Protein AF-A0A977TF41-F1 (afdb_monomer)

Structure (mmCIF, N/CA/C/O backbone):
data_AF-A0A977TF41-F1
#
_entry.id   AF-A0A977TF41-F1
#
loop_
_atom_site.group_PDB
_atom_site.id
_atom_site.type_symbol
_atom_site.label_atom_id
_atom_site.label_alt_id
_atom_site.label_comp_id
_atom_site.label_asym_id
_atom_site.label_entity_id
_atom_site.label_seq_id
_atom_site.pdbx_PDB_ins_code
_atom_site.Cartn_x
_atom_site.Cartn_y
_atom_site.Cartn_z
_atom_site.occupancy
_atom_site.B_iso_or_equiv
_atom_site.auth_seq_id
_atom_site.auth_comp_id
_atom_site.auth_asym_id
_atom_site.auth_atom_id
_atom_site.pdbx_PDB_model_num
ATOM 1 N N . GLY A 1 1 ? 2.084 1.548 3.972 1.00 89.56 1 GLY A N 1
ATOM 2 C CA . GLY A 1 1 ? 3.344 2.250 3.656 1.00 89.56 1 GLY A CA 1
ATOM 3 C C . GLY A 1 1 ? 3.579 3.379 4.639 1.00 89.56 1 GLY A C 1
ATOM 4 O O . GLY A 1 1 ? 2.658 3.735 5.360 1.00 89.56 1 GLY A O 1
ATOM 5 N N . THR A 1 2 ? 4.789 3.931 4.679 1.00 94.00 2 THR A N 1
ATOM 6 C CA . THR A 1 2 ? 5.172 5.035 5.579 1.00 94.00 2 THR A CA 1
ATOM 7 C C . THR A 1 2 ? 5.591 6.276 4.789 1.00 94.00 2 THR A C 1
ATOM 9 O O . THR A 1 2 ? 5.878 6.194 3.595 1.00 94.00 2 THR A O 1
ATOM 12 N N . GLY A 1 3 ? 5.601 7.444 5.433 1.00 95.12 3 GLY A N 1
ATOM 13 C CA . GLY A 1 3 ? 5.968 8.710 4.805 1.00 95.12 3 GLY A CA 1
ATOM 14 C C . GLY A 1 3 ? 5.578 9.928 5.641 1.00 95.12 3 GLY A C 1
ATOM 15 O O . GLY A 1 3 ? 5.916 10.045 6.819 1.00 95.12 3 GLY A O 1
ATOM 16 N N . LYS A 1 4 ? 4.880 10.886 5.019 1.00 97.06 4 LYS A N 1
ATOM 17 C CA . LYS A 1 4 ? 4.451 12.111 5.706 1.00 97.06 4 LYS A CA 1
ATOM 18 C C . LYS A 1 4 ? 3.425 11.777 6.792 1.00 97.06 4 LYS A C 1
ATOM 20 O O . LYS A 1 4 ? 2.368 11.224 6.502 1.00 97.06 4 LYS A O 1
ATOM 25 N N . LYS A 1 5 ? 3.690 12.207 8.028 1.00 95.50 5 LYS A N 1
ATOM 26 C CA . LYS A 1 5 ? 2.885 11.857 9.213 1.00 95.50 5 LYS A CA 1
ATOM 27 C C . LYS A 1 5 ? 1.404 12.218 9.109 1.00 95.50 5 LYS A C 1
ATOM 29 O O . LYS A 1 5 ? 0.564 11.498 9.635 1.00 95.50 5 LYS A O 1
ATOM 34 N N . TYR A 1 6 ? 1.062 13.314 8.434 1.00 96.56 6 TYR A N 1
ATOM 35 C CA . TYR A 1 6 ? -0.346 13.669 8.246 1.00 96.56 6 TYR A CA 1
ATOM 36 C C . TYR A 1 6 ? -1.075 12.685 7.316 1.00 96.56 6 TYR A C 1
ATOM 38 O O . TYR A 1 6 ? -2.243 12.403 7.556 1.00 96.56 6 TYR A O 1
ATOM 46 N N . MET A 1 7 ? -0.390 12.134 6.305 1.00 95.88 7 MET A N 1
ATOM 47 C CA . MET A 1 7 ? -0.956 11.138 5.387 1.00 95.88 7 MET A CA 1
ATOM 48 C C . MET A 1 7 ? -1.114 9.782 6.077 1.00 95.88 7 MET A C 1
ATOM 50 O O . MET A 1 7 ? -2.142 9.134 5.913 1.00 95.88 7 MET A O 1
ATOM 54 N N . GLU A 1 8 ? -0.140 9.383 6.902 1.00 96.00 8 GLU A N 1
ATOM 55 C CA . GLU A 1 8 ? -0.256 8.182 7.746 1.00 96.00 8 GLU A CA 1
ATOM 56 C C . GLU A 1 8 ? -1.497 8.275 8.648 1.00 96.00 8 GLU A C 1
ATOM 58 O O . GLU A 1 8 ? -2.342 7.385 8.631 1.00 96.00 8 GLU A O 1
ATOM 63 N N . LYS A 1 9 ? -1.690 9.419 9.321 1.00 95.81 9 LYS A N 1
ATOM 64 C CA . LYS A 1 9 ? -2.890 9.676 10.133 1.00 95.81 9 LYS A CA 1
ATOM 65 C C . LYS A 1 9 ? -4.186 9.666 9.319 1.00 95.81 9 LYS A C 1
ATOM 67 O O . LYS A 1 9 ? -5.229 9.301 9.849 1.00 95.81 9 LYS A O 1
ATOM 72 N N . GLN A 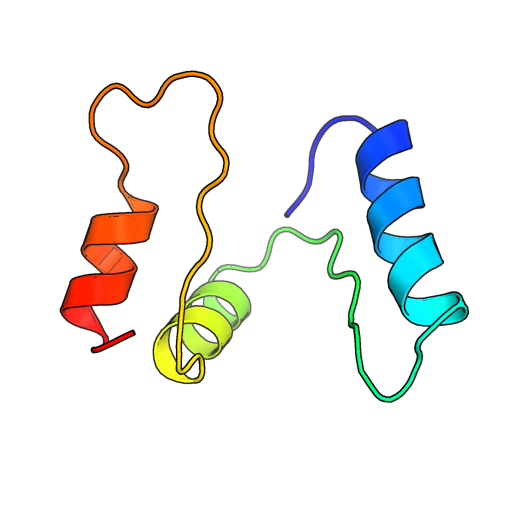1 10 ? -4.167 10.110 8.061 1.00 95.19 10 GLN A N 1
ATOM 73 C CA . GLN A 1 10 ? -5.348 10.041 7.193 1.00 95.19 10 GLN A CA 1
ATOM 74 C C . GLN A 1 10 ? -5.710 8.590 6.849 1.00 95.19 10 GLN A C 1
ATOM 76 O O . GLN A 1 10 ? -6.890 8.258 6.875 1.00 95.19 10 GLN A O 1
ATOM 81 N N . LEU A 1 11 ? -4.720 7.727 6.597 1.00 94.31 11 LEU A N 1
ATOM 82 C CA . LEU A 1 11 ? -4.941 6.293 6.375 1.00 94.31 11 LEU A CA 1
ATOM 83 C C . LEU A 1 11 ? -5.495 5.599 7.624 1.00 94.31 11 LEU A C 1
ATOM 85 O O . LEU A 1 11 ? -6.470 4.862 7.525 1.00 94.31 11 LEU A O 1
ATOM 89 N N . GLU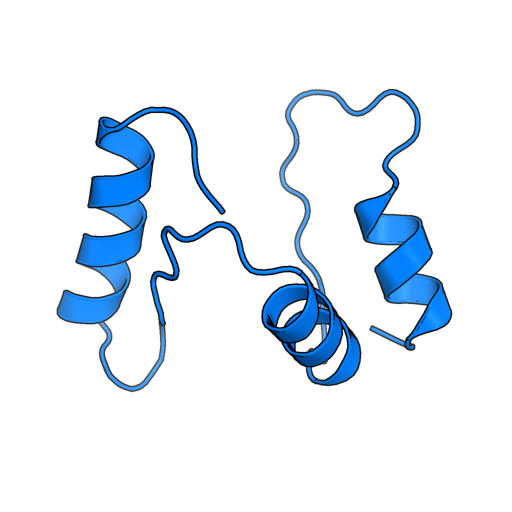 A 1 12 ? -4.927 5.873 8.798 1.00 93.88 12 GLU A N 1
ATOM 90 C CA . GLU A 1 12 ? -5.419 5.327 10.073 1.00 93.88 12 GLU A CA 1
ATOM 91 C C . GLU A 1 12 ? -6.858 5.778 10.371 1.00 93.88 12 GLU A C 1
ATOM 93 O O . GLU A 1 12 ? -7.680 5.000 10.849 1.00 93.88 12 GLU A O 1
ATOM 98 N N . LYS A 1 13 ? -7.211 7.023 1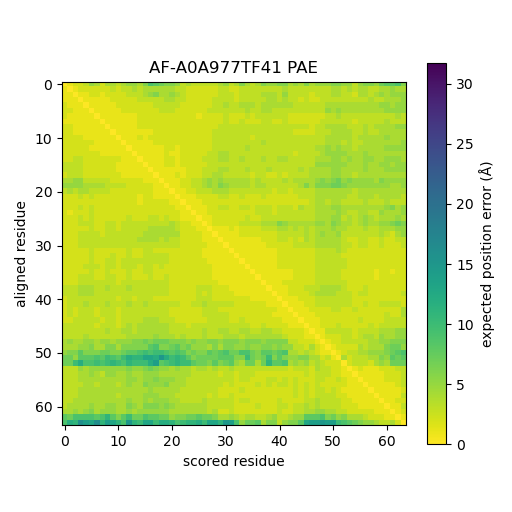0.024 1.00 96.06 13 LYS A N 1
ATOM 99 C CA . LYS A 1 13 ? -8.590 7.517 10.155 1.00 96.06 13 LYS A CA 1
ATOM 100 C C . LYS A 1 13 ? -9.584 6.760 9.277 1.00 96.06 13 LYS A C 1
ATOM 102 O O . LYS A 1 13 ? -10.724 6.595 9.697 1.00 96.06 13 LYS A O 1
ATOM 107 N N . LEU A 1 14 ? -9.190 6.313 8.082 1.00 95.31 14 LEU A N 1
ATOM 108 C CA . LEU A 1 14 ? -10.083 5.540 7.211 1.00 95.31 14 LEU A CA 1
ATOM 109 C C . LEU A 1 14 ? -10.462 4.197 7.840 1.00 95.31 14 LEU A C 1
ATOM 111 O O . LEU A 1 14 ? -11.613 3.792 7.725 1.00 95.31 14 LEU A O 1
ATOM 115 N N . GLU A 1 15 ? -9.533 3.553 8.547 1.00 95.62 15 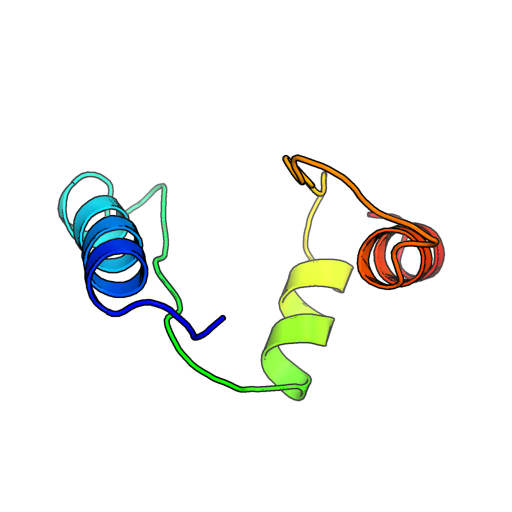GLU A N 1
ATOM 116 C CA . GLU A 1 15 ? -9.807 2.320 9.298 1.00 95.62 15 GLU A CA 1
ATOM 117 C C . GLU A 1 15 ? -10.802 2.554 10.440 1.00 95.62 15 GLU A C 1
ATOM 119 O O . GLU A 1 15 ? -11.679 1.731 10.668 1.00 95.62 15 GLU A O 1
ATOM 124 N N . ILE A 1 16 ? -10.736 3.707 11.115 1.00 95.50 16 ILE A N 1
ATOM 125 C CA . ILE A 1 16 ? -11.696 4.064 12.173 1.00 95.50 16 ILE A CA 1
ATOM 126 C C . ILE A 1 16 ? -13.088 4.353 11.594 1.00 95.50 16 ILE A C 1
ATOM 128 O O . ILE A 1 16 ? -14.095 3.961 12.178 1.00 95.50 16 ILE A O 1
ATOM 132 N N . LEU A 1 17 ? -13.157 5.058 10.462 1.00 97.62 17 LEU A N 1
ATOM 133 C CA . LEU A 1 17 ? -14.425 5.437 9.830 1.00 97.62 17 LEU A CA 1
ATOM 134 C C . LEU A 1 17 ? -15.113 4.255 9.132 1.00 97.62 17 LEU A C 1
ATOM 13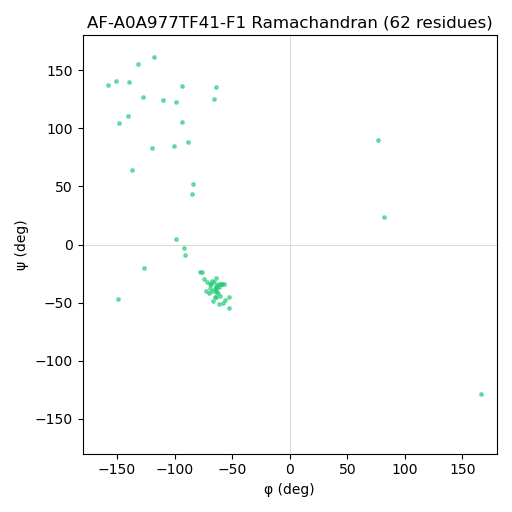6 O O . LEU A 1 17 ? -16.339 4.233 9.042 1.00 97.62 17 LEU A O 1
ATOM 140 N N . TYR A 1 18 ? -14.337 3.287 8.639 1.00 97.38 18 TYR A N 1
ATOM 141 C CA . TYR A 1 18 ? -14.825 2.151 7.858 1.00 97.38 18 TYR A CA 1
ATOM 142 C C . TYR A 1 18 ? -14.154 0.830 8.284 1.00 97.38 18 TYR A C 1
ATOM 144 O O . TYR A 1 18 ? -13.467 0.210 7.468 1.00 97.38 18 TYR A O 1
ATOM 152 N N . PRO A 1 19 ? -14.365 0.364 9.527 1.00 94.94 19 PRO A N 1
ATOM 153 C CA . PRO A 1 19 ? -13.613 -0.756 10.108 1.00 94.94 19 PRO A CA 1
ATOM 154 C C . PRO A 1 19 ? -13.721 -2.066 9.316 1.00 94.94 19 PRO A C 1
ATOM 156 O O . PRO A 1 19 ? -12.736 -2.793 9.196 1.00 94.94 19 PRO A O 1
ATOM 159 N N . ASP A 1 20 ? -14.878 -2.331 8.703 1.00 96.50 20 ASP A N 1
ATOM 160 C CA . ASP A 1 20 ? -15.127 -3.559 7.932 1.00 96.50 20 ASP A CA 1
ATOM 161 C C . ASP A 1 20 ? -14.795 -3.430 6.436 1.00 96.50 20 ASP A C 1
ATOM 163 O O . ASP A 1 20 ? -14.949 -4.388 5.681 1.00 96.50 20 ASP A O 1
ATOM 167 N N . LYS A 1 21 ? -14.383 -2.240 5.974 1.00 96.19 21 LYS A N 1
ATOM 168 C CA . LYS A 1 21 ? -14.167 -1.961 4.540 1.00 96.19 21 LYS A CA 1
ATOM 169 C C . LYS A 1 21 ? -12.784 -1.406 4.213 1.00 96.19 21 LYS A C 1
ATOM 171 O O . LYS A 1 21 ? -12.374 -1.469 3.059 1.00 96.19 21 LYS A O 1
ATOM 176 N N . ALA A 1 22 ? -12.071 -0.844 5.187 1.00 95.94 22 ALA A N 1
ATOM 177 C CA . ALA A 1 22 ? -10.774 -0.216 4.974 1.00 95.94 22 ALA A CA 1
ATOM 178 C C . ALA A 1 22 ? -9.805 -0.538 6.113 1.00 95.94 22 ALA A C 1
ATOM 180 O O . ALA A 1 22 ? -10.170 -0.511 7.283 1.00 95.94 22 ALA A O 1
ATOM 181 N N . ARG A 1 23 ? -8.538 -0.791 5.767 1.00 95.12 23 ARG A N 1
ATOM 182 C CA . ARG A 1 23 ? -7.441 -0.996 6.724 1.00 95.12 23 ARG A CA 1
ATOM 183 C C . ARG A 1 23 ? -6.273 -0.071 6.389 1.00 95.12 23 ARG A C 1
ATOM 185 O O . ARG A 1 23 ? -5.791 -0.062 5.257 1.00 95.12 23 ARG A O 1
ATOM 192 N N . GLY A 1 24 ? -5.812 0.705 7.367 1.00 94.06 24 GLY A N 1
ATOM 193 C CA . GLY A 1 24 ? -4.778 1.725 7.211 1.00 94.06 24 GLY A CA 1
ATOM 194 C C . GLY A 1 24 ? -3.419 1.235 7.703 1.00 94.06 24 GLY A C 1
ATOM 195 O O . GLY A 1 24 ? -3.017 1.504 8.829 1.00 94.06 24 GLY A O 1
ATOM 196 N N . VAL A 1 25 ? -2.657 0.528 6.862 1.00 94.06 25 VAL A N 1
ATOM 197 C CA . VAL A 1 25 ? -1.380 -0.074 7.294 1.00 94.06 25 VAL A CA 1
ATOM 198 C C . VAL A 1 25 ? -0.194 0.888 7.120 1.00 94.06 25 VAL A C 1
ATOM 200 O O . VAL A 1 25 ? 0.520 0.856 6.110 1.00 94.06 25 VAL A O 1
ATOM 203 N N . ALA A 1 26 ? 0.078 1.715 8.132 1.00 93.56 26 ALA A N 1
ATOM 204 C CA . ALA A 1 26 ? 1.216 2.646 8.174 1.00 93.56 26 ALA A CA 1
ATOM 205 C C . ALA A 1 26 ? 2.536 1.996 8.658 1.00 93.56 26 ALA A C 1
ATOM 207 O O . ALA A 1 26 ? 3.181 2.463 9.594 1.00 93.56 26 ALA A O 1
ATOM 208 N N . LYS A 1 27 ? 2.941 0.869 8.053 1.00 92.88 27 LYS A N 1
ATOM 209 C CA . LYS A 1 27 ? 4.156 0.116 8.431 1.00 92.88 27 LYS A CA 1
ATOM 210 C C . LYS A 1 27 ? 5.014 -0.234 7.213 1.00 92.88 27 LYS A C 1
ATOM 212 O O . LYS A 1 27 ? 4.497 -0.338 6.099 1.00 92.88 27 LYS A O 1
ATOM 217 N N . PHE A 1 28 ? 6.315 -0.430 7.439 1.00 93.50 28 PHE A N 1
ATOM 218 C CA . PHE A 1 28 ? 7.231 -1.022 6.462 1.00 93.50 28 PHE A CA 1
ATOM 219 C C . PHE A 1 28 ? 7.326 -2.529 6.720 1.00 93.50 28 PHE A C 1
ATOM 221 O O . PHE A 1 28 ? 7.908 -2.958 7.713 1.00 93.50 28 PHE A O 1
ATOM 228 N N . ASN A 1 29 ? 6.688 -3.328 5.865 1.00 95.38 29 ASN A N 1
ATOM 229 C CA . ASN A 1 29 ? 6.651 -4.783 5.988 1.00 95.38 29 ASN A CA 1
ATOM 230 C C . ASN A 1 29 ? 6.579 -5.407 4.588 1.00 95.38 29 ASN A C 1
ATOM 232 O O . ASN A 1 29 ? 5.534 -5.371 3.940 1.00 95.38 29 ASN A O 1
ATOM 236 N N . VAL A 1 30 ? 7.707 -5.951 4.128 1.00 94.69 30 VAL A N 1
ATOM 237 C CA . VAL A 1 30 ? 7.842 -6.535 2.786 1.00 94.69 30 VAL A CA 1
ATOM 238 C C . VAL A 1 30 ? 6.988 -7.800 2.619 1.00 94.69 30 VAL A C 1
ATOM 240 O O . VAL A 1 30 ? 6.221 -7.840 1.658 1.00 94.69 30 VAL A O 1
ATOM 243 N N . PRO A 1 31 ? 7.014 -8.790 3.540 1.00 96.69 31 PRO A N 1
ATOM 244 C CA . PRO A 1 31 ? 6.122 -9.948 3.448 1.00 96.69 31 PRO A CA 1
ATOM 245 C C . PRO A 1 31 ? 4.644 -9.573 3.299 1.00 96.69 31 PRO A C 1
ATOM 247 O O . PRO A 1 31 ? 3.948 -10.107 2.438 1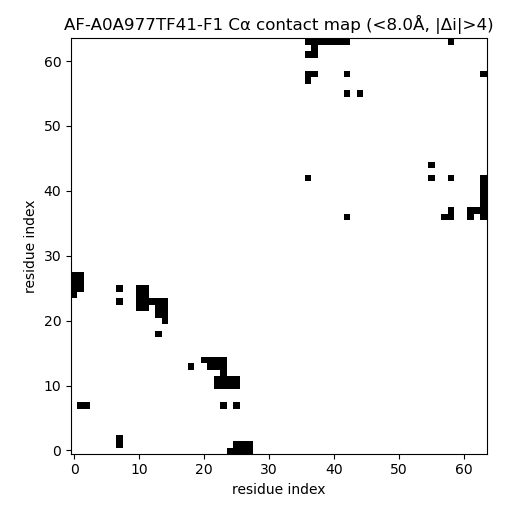.00 96.69 31 PRO A O 1
ATOM 250 N N . LEU A 1 32 ? 4.170 -8.607 4.091 1.00 96.00 32 LEU A N 1
ATOM 251 C CA . LEU A 1 32 ? 2.788 -8.136 4.009 1.00 96.00 32 LEU A CA 1
ATOM 252 C C . LEU A 1 32 ? 2.483 -7.457 2.670 1.00 96.00 32 LEU A C 1
ATOM 254 O O . LEU A 1 32 ? 1.398 -7.652 2.135 1.00 96.00 32 LEU A O 1
ATOM 258 N N . ALA A 1 33 ? 3.425 -6.694 2.111 1.00 95.12 33 ALA A N 1
ATOM 259 C CA . ALA A 1 33 ? 3.241 -6.063 0.807 1.00 95.12 33 ALA A CA 1
ATOM 260 C C . ALA A 1 33 ? 3.018 -7.104 -0.303 1.00 95.12 33 ALA A C 1
ATOM 262 O O . ALA A 1 33 ? 2.090 -6.951 -1.090 1.00 95.12 33 ALA A O 1
ATOM 263 N N . HIS A 1 34 ? 3.799 -8.189 -0.320 1.00 95.50 34 HIS A N 1
ATOM 264 C CA . HIS A 1 34 ? 3.597 -9.282 -1.277 1.00 95.50 34 HIS A CA 1
ATOM 265 C C . HIS A 1 34 ? 2.239 -9.969 -1.100 1.00 95.50 34 HIS A C 1
ATOM 267 O O . HIS A 1 34 ? 1.579 -10.248 -2.095 1.00 95.50 34 HIS A O 1
ATOM 273 N N . MET A 1 35 ? 1.800 -10.205 0.143 1.00 96.12 35 MET A N 1
ATOM 274 C CA . MET A 1 35 ? 0.477 -10.788 0.407 1.00 96.12 35 MET A CA 1
ATOM 275 C C . MET A 1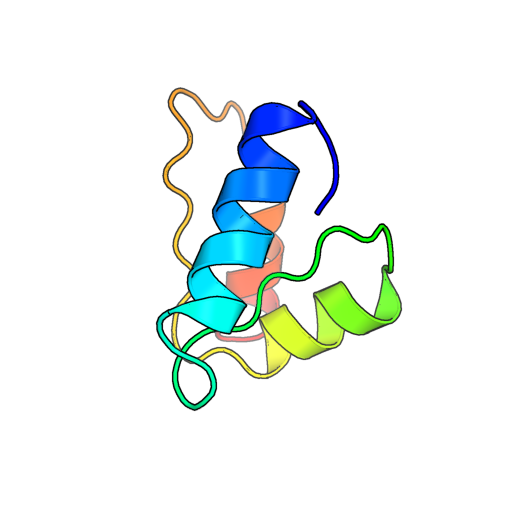 35 ? -0.661 -9.879 -0.063 1.00 96.12 35 MET A C 1
ATOM 277 O O . MET A 1 35 ? -1.623 -10.369 -0.642 1.00 96.12 35 MET A O 1
ATOM 281 N N . ILE A 1 36 ? -0.546 -8.564 0.154 1.00 95.25 36 ILE A N 1
ATOM 282 C CA . ILE A 1 36 ? -1.535 -7.592 -0.325 1.00 95.25 36 ILE A CA 1
ATOM 283 C C . ILE A 1 36 ? -1.601 -7.630 -1.849 1.00 95.25 36 ILE A C 1
ATOM 285 O O . ILE A 1 36 ? -2.686 -7.787 -2.391 1.00 95.25 36 ILE A O 1
ATOM 289 N N . ILE A 1 37 ? -0.460 -7.526 -2.534 1.00 95.19 37 ILE A N 1
ATOM 290 C CA . ILE A 1 37 ? -0.412 -7.549 -4.001 1.00 95.19 37 ILE A CA 1
ATOM 291 C C . ILE A 1 37 ? -1.021 -8.858 -4.530 1.00 95.19 37 ILE A C 1
ATOM 293 O O . ILE A 1 37 ? -1.940 -8.813 -5.336 1.00 95.19 37 ILE A O 1
ATOM 297 N N . ALA A 1 38 ? -0.593 -10.017 -4.022 1.00 95.31 38 ALA A N 1
ATOM 298 C CA . ALA A 1 38 ? -1.095 -11.322 -4.460 1.00 95.31 38 ALA A CA 1
ATOM 299 C C . ALA A 1 38 ? -2.588 -11.564 -4.180 1.00 95.31 38 ALA A C 1
ATOM 301 O O . ALA A 1 38 ? -3.214 -12.347 -4.885 1.00 95.31 38 ALA A O 1
ATOM 302 N N . GLY A 1 39 ? -3.137 -10.949 -3.130 1.00 95.38 39 GLY A N 1
ATOM 303 C CA . GLY A 1 39 ? -4.533 -11.118 -2.721 1.00 95.38 39 GLY A CA 1
ATOM 304 C C . GLY A 1 39 ? -5.474 -10.006 -3.185 1.00 95.38 39 GLY A C 1
ATOM 305 O O . GLY A 1 39 ? -6.624 -9.994 -2.757 1.00 95.38 39 GLY A O 1
ATOM 306 N N . SER A 1 40 ? -4.995 -9.046 -3.979 1.00 95.06 40 SER A N 1
ATOM 307 C CA . SER A 1 40 ? -5.816 -7.937 -4.475 1.00 95.06 40 SER A CA 1
ATOM 308 C C . SER A 1 40 ? -6.397 -8.271 -5.846 1.00 95.06 40 SER A C 1
ATOM 310 O O . SER A 1 40 ? -5.662 -8.712 -6.720 1.00 95.06 40 SER A O 1
ATOM 312 N N . ASP A 1 41 ? -7.680 -7.972 -6.051 1.00 95.31 41 ASP A N 1
ATOM 313 C CA . ASP A 1 41 ? -8.326 -8.066 -7.373 1.00 95.31 41 ASP A CA 1
ATOM 314 C C . ASP A 1 41 ? -7.988 -6.873 -8.283 1.00 95.31 41 ASP A C 1
ATOM 316 O O . ASP A 1 41 ? -8.132 -6.943 -9.500 1.00 95.31 41 ASP A O 1
ATOM 320 N N . PHE A 1 42 ? -7.608 -5.741 -7.681 1.00 93.62 42 PHE A N 1
ATOM 321 C CA . PHE A 1 42 ? -7.206 -4.535 -8.395 1.00 93.62 42 PHE A CA 1
ATOM 322 C C . PHE A 1 42 ? -6.206 -3.717 -7.578 1.00 93.62 42 PHE A C 1
ATOM 324 O O . PHE A 1 42 ? -6.375 -3.527 -6.368 1.00 93.62 42 PHE A O 1
ATOM 331 N N . MET A 1 43 ? -5.208 -3.144 -8.253 1.00 93.81 43 MET A N 1
ATOM 332 C CA . MET A 1 43 ? -4.266 -2.188 -7.668 1.00 93.81 43 MET A CA 1
ATOM 333 C C . MET A 1 43 ? -4.461 -0.762 -8.197 1.00 93.81 43 MET A C 1
ATOM 335 O O . MET A 1 43 ? -4.340 -0.494 -9.389 1.00 93.81 43 MET A O 1
ATOM 339 N N . LEU A 1 44 ? -4.676 0.193 -7.285 1.00 93.06 44 LEU A N 1
ATOM 340 C CA . LEU A 1 44 ? -4.767 1.619 -7.610 1.00 93.06 44 LEU A CA 1
ATOM 341 C C . LEU A 1 44 ? -3.437 2.338 -7.331 1.00 93.06 44 LEU A C 1
ATOM 343 O O . LEU A 1 44 ? -2.973 2.366 -6.190 1.00 93.06 44 LEU A O 1
ATOM 347 N N . LEU A 1 45 ? -2.865 2.987 -8.353 1.00 93.44 45 LEU A N 1
ATOM 348 C CA . LEU A 1 45 ? -1.640 3.793 -8.253 1.00 93.44 45 LEU A CA 1
ATOM 349 C C . LEU A 1 45 ? -1.907 5.259 -8.657 1.00 93.44 45 LEU A C 1
ATOM 351 O O . LEU A 1 45 ? -1.659 5.642 -9.798 1.00 93.44 45 LEU A O 1
ATOM 355 N N . PRO A 1 46 ? -2.410 6.122 -7.751 1.00 94.19 46 PRO A N 1
ATOM 356 C CA . PRO A 1 46 ? -2.752 7.511 -8.065 1.00 94.19 46 PRO A CA 1
ATOM 357 C C . PRO A 1 46 ? -1.528 8.446 -7.963 1.00 94.19 46 PRO A C 1
ATOM 359 O O . PRO A 1 46 ? -1.589 9.529 -7.373 1.00 94.19 46 PRO A O 1
ATOM 362 N N . SER A 1 47 ? -0.381 8.01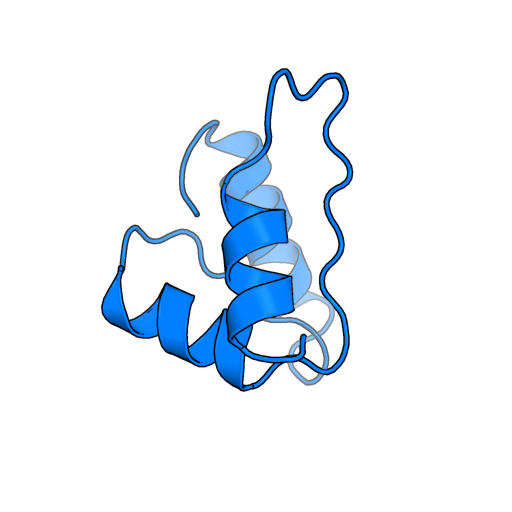0 -8.485 1.00 92.50 47 SER A N 1
ATOM 363 C CA . SER A 1 47 ? 0.858 8.788 -8.486 1.00 92.50 47 SER A CA 1
ATOM 364 C C . SER A 1 47 ? 0.699 10.052 -9.337 1.00 92.50 47 SER A C 1
ATOM 366 O O . SER A 1 47 ? 0.199 10.003 -10.455 1.00 92.50 47 SER A O 1
ATOM 368 N N . ARG A 1 48 ? 1.175 11.206 -8.846 1.00 93.81 48 ARG A N 1
ATOM 369 C CA . ARG A 1 48 ? 1.182 12.459 -9.638 1.00 93.81 48 ARG A CA 1
ATOM 370 C C . ARG A 1 48 ? 2.119 12.383 -10.847 1.00 93.81 48 ARG A C 1
ATOM 372 O O . ARG A 1 48 ? 1.888 13.047 -11.848 1.00 93.81 48 ARG A O 1
ATOM 379 N N . PHE A 1 49 ? 3.201 11.629 -10.703 1.00 94.06 49 PHE A N 1
ATOM 380 C CA . PHE A 1 49 ? 4.182 11.335 -11.738 1.00 94.06 49 PHE A CA 1
ATOM 381 C C . PHE A 1 49 ? 4.907 10.045 -11.351 1.00 94.06 49 PHE A C 1
ATOM 383 O O . PHE A 1 49 ? 5.258 9.877 -10.180 1.00 94.06 49 PHE A O 1
ATOM 390 N N . GLU A 1 50 ? 5.136 9.158 -12.317 1.00 90.06 50 GLU A N 1
ATOM 391 C CA . GLU A 1 50 ? 5.771 7.860 -12.095 1.00 90.06 50 GLU A CA 1
ATOM 392 C C . GLU A 1 50 ? 6.725 7.543 -13.262 1.00 90.06 50 GLU A C 1
ATOM 394 O O . GLU A 1 50 ? 6.264 7.340 -14.382 1.00 90.06 50 GLU A O 1
ATOM 399 N N . PRO A 1 51 ? 8.058 7.542 -13.047 1.00 85.56 51 PRO A N 1
ATOM 400 C CA . PRO A 1 51 ? 9.025 7.421 -14.142 1.00 85.56 51 PRO A CA 1
ATOM 401 C C . PRO A 1 51 ? 9.165 5.998 -14.707 1.00 85.56 51 PRO A C 1
ATOM 403 O O . PRO A 1 51 ? 9.615 5.838 -15.834 1.00 85.56 51 PRO A O 1
ATOM 406 N N . CYS A 1 52 ? 8.826 4.965 -13.931 1.00 87.88 52 CYS A N 1
ATOM 407 C CA . CYS A 1 52 ? 8.867 3.567 -14.378 1.00 87.88 52 CYS A CA 1
ATOM 408 C C . CYS A 1 52 ? 7.802 2.727 -13.673 1.00 87.88 52 CYS A C 1
ATOM 410 O O . CYS A 1 52 ? 7.062 2.026 -14.342 1.00 87.88 52 CYS A O 1
ATOM 412 N N . GLY A 1 53 ? 7.697 2.854 -12.345 1.00 84.75 53 GLY A N 1
ATOM 413 C CA . GLY A 1 53 ? 6.649 2.254 -11.515 1.00 84.75 53 GLY A CA 1
ATOM 414 C C . GLY A 1 53 ? 6.812 0.761 -11.252 1.00 84.75 53 GLY A C 1
ATOM 415 O O . GLY A 1 53 ? 6.300 -0.095 -11.963 1.00 84.75 53 GLY A O 1
ATOM 416 N N . LEU A 1 54 ? 7.517 0.423 -10.171 1.00 91.50 54 LEU A N 1
ATOM 417 C CA . LEU A 1 54 ? 7.796 -0.971 -9.814 1.00 91.50 54 LEU A CA 1
ATOM 418 C C . LEU A 1 54 ? 6.551 -1.707 -9.291 1.00 91.50 54 LEU A C 1
ATOM 420 O O . LEU A 1 54 ? 6.390 -2.905 -9.514 1.00 91.50 54 LEU A O 1
ATOM 424 N N . ILE A 1 55 ? 5.655 -0.990 -8.611 1.00 90.00 55 ILE A N 1
ATOM 425 C CA . ILE A 1 55 ? 4.464 -1.580 -7.992 1.00 90.00 55 ILE A CA 1
ATOM 426 C C . ILE A 1 55 ? 3.528 -2.158 -9.061 1.00 90.00 55 ILE A C 1
ATOM 428 O O . ILE A 1 55 ? 3.023 -3.261 -8.873 1.00 90.00 55 ILE A O 1
ATOM 432 N N . GLN A 1 56 ? 3.366 -1.490 -10.209 1.00 89.38 56 GLN A N 1
ATOM 433 C CA . GLN A 1 56 ? 2.542 -2.026 -11.297 1.00 89.38 56 GLN A CA 1
ATOM 434 C C . GLN A 1 56 ? 3.155 -3.283 -11.940 1.00 89.38 56 GLN A C 1
ATOM 436 O O . GLN A 1 56 ? 2.431 -4.185 -12.348 1.00 89.38 56 GLN A O 1
ATOM 441 N N . LEU A 1 57 ? 4.490 -3.394 -11.981 1.00 91.75 57 LEU A N 1
ATOM 442 C CA . LEU A 1 57 ? 5.175 -4.594 -12.472 1.00 91.75 57 LEU A CA 1
ATOM 443 C C . LEU A 1 57 ? 4.970 -5.769 -11.510 1.00 91.75 57 LEU A C 1
ATOM 445 O O . LEU A 1 57 ? 4.789 -6.904 -11.948 1.00 91.75 57 LEU A O 1
ATOM 449 N N . HIS A 1 58 ? 4.971 -5.499 -10.201 1.00 91.31 58 HIS A N 1
ATOM 450 C CA . HIS A 1 58 ? 4.614 -6.502 -9.204 1.00 91.31 58 HIS A CA 1
ATOM 451 C C . HIS A 1 58 ? 3.153 -6.938 -9.342 1.00 91.31 58 HIS A C 1
ATOM 453 O O . HIS A 1 58 ? 2.920 -8.140 -9.377 1.00 91.31 58 HIS A O 1
ATOM 459 N N . ALA A 1 59 ? 2.206 -6.010 -9.506 1.00 91.44 59 ALA A N 1
ATOM 460 C CA . ALA A 1 59 ? 0.792 -6.328 -9.738 1.00 91.44 59 ALA A CA 1
ATOM 461 C C . ALA A 1 59 ? 0.614 -7.303 -10.914 1.00 91.44 59 ALA A C 1
ATOM 463 O O . ALA A 1 59 ? 0.157 -8.430 -10.736 1.00 91.44 59 ALA A O 1
ATOM 464 N N . MET A 1 60 ? 1.156 -6.952 -12.088 1.00 89.88 60 MET A N 1
ATOM 465 C CA . MET A 1 60 ? 1.087 -7.805 -13.281 1.00 89.88 60 MET A CA 1
ATOM 466 C C . MET A 1 60 ? 1.732 -9.180 -13.078 1.00 89.88 60 MET A C 1
ATOM 468 O O . MET A 1 60 ? 1.277 -10.171 -13.646 1.00 89.88 60 MET A O 1
ATOM 472 N N . ARG A 1 61 ? 2.799 -9.266 -12.273 1.00 92.50 61 ARG A N 1
ATOM 473 C CA . ARG A 1 61 ? 3.444 -10.548 -11.965 1.00 92.50 61 ARG A CA 1
ATOM 474 C C . ARG A 1 61 ? 2.567 -11.444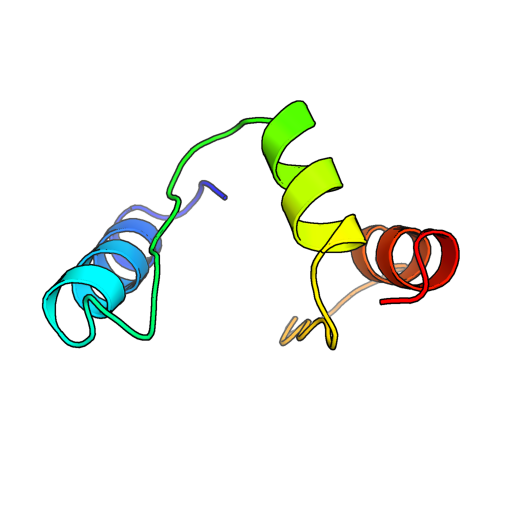 -11.090 1.00 92.50 61 ARG A C 1
ATOM 476 O O . ARG A 1 61 ? 2.655 -12.662 -11.224 1.00 92.50 61 ARG A O 1
ATOM 483 N N . TYR A 1 62 ? 1.784 -10.855 -10.193 1.00 91.56 62 TYR A N 1
ATOM 484 C CA . TYR A 1 62 ? 0.886 -11.570 -9.290 1.00 91.56 62 TYR A CA 1
ATOM 485 C C . TYR A 1 62 ? -0.526 -11.770 -9.860 1.00 91.56 62 TYR A C 1
ATOM 487 O O . TYR A 1 62 ? -1.274 -12.568 -9.305 1.00 91.56 62 TYR A O 1
ATOM 495 N N . GLY A 1 63 ? -0.850 -11.137 -10.992 1.00 88.12 63 GLY A N 1
ATOM 496 C CA . GLY A 1 63 ? -2.170 -11.217 -11.622 1.00 88.12 63 GLY A CA 1
ATOM 497 C C . GLY A 1 63 ? -3.196 -10.265 -11.005 1.00 88.12 63 GLY A C 1
ATOM 498 O O . GLY A 1 63 ? -4.390 -10.539 -11.099 1.00 88.12 63 GLY A O 1
ATOM 499 N N . SER A 1 64 ? -2.712 -9.194 -10.374 1.00 73.56 64 SER A N 1
ATOM 500 C CA . SER A 1 64 ? -3.480 -8.151 -9.683 1.00 73.56 64 SER A CA 1
ATOM 501 C C . SER A 1 64 ? -3.716 -6.904 -10.532 1.00 73.56 64 SER A C 1
ATOM 503 O O . SER A 1 64 ? -2.910 -6.657 -11.462 1.00 73.56 64 SER A O 1
#

Secondary structure (DSSP, 8-state):
----HHHHHHHHHHHHH-TTT-----S--HHHHHHHHHT-S------S--SS-HHHHHHHHHT-

pLDDT: mean 93.47, std 3.69, range [73.56, 97.62]

Solvent-accessible surface area (backbone atoms only — not comparable to full-atom values): 3986 Å² total; per-residue (Å²): 81,76,78,60,66,71,58,43,52,51,38,43,48,43,22,73,77,31,66,94,80,37,80,40,63,64,49,92,51,68,74,58,51,54,51,50,42,59,71,30,89,67,77,88,81,91,63,95,72,74,96,77,56,68,66,61,56,51,22,60,74,52,72,42

Mean predicted aligned error: 3.11 Å

Foldseek 3Di:
DADDPVVLVVQCVVCVVCVPPGHRDHDDDPVVLLVCLLPDPDDDDPDPDDPDDVSVVSNVVSVD

Sequence (64 aa):
GTGKKYMEKQLEKLEILYPDKARGVAKFNVPLAHMIIAGSDFMLLPSRFEPCGLIQLHAMRYGS

Organism: NCBI:txid2915796

Radius of gyration: 12.81 Å; Cα contacts (8 Å, |Δi|>4): 46; chains: 1; bounding box: 24×25×27 Å